Protein AF-A0A4U6RYY6-F1 (afdb_monomer_lite)

pLDDT: mean 81.92, std 6.05, range [61.0, 91.31]

Secondary structure (DSSP, 8-state):
--BTTTTHHHHHHHHHHHHHHHHTHHHHHHHHHHHHHHHHHHHHHHHT--SHHHHHHHHHHHHHHHHHHHHHHHHHHHHHHHHHHHHHHHHHHHHHHHHHHH-TTPBPPHHHHHHHHHHTTHHHHHHHHHHHHHHHHHHHHHHHHHHHHHH-

Structure (mmCIF, N/CA/C/O backbone):
data_AF-A0A4U6RYY6-F1
#
_entry.id   AF-A0A4U6RYY6-F1
#
loop_
_atom_site.group_PDB
_atom_site.id
_atom_site.type_symbol
_atom_site.label_atom_id
_atom_site.label_alt_id
_atom_site.label_comp_id
_atom_site.label_asym_id
_atom_site.label_entity_id
_atom_site.label_seq_id
_atom_site.pdbx_PDB_ins_code
_atom_site.Cartn_x
_atom_site.Cartn_y
_atom_site.Cartn_z
_atom_site.occupancy
_atom_site.B_iso_or_equiv
_atom_site.auth_seq_id
_atom_site.auth_comp_id
_atom_site.auth_asym_id
_atom_site.auth_atom_id
_atom_site.pdbx_PDB_model_num
ATOM 1 N N . MET A 1 1 ? 13.732 -10.126 -33.452 1.00 61.00 1 MET A N 1
ATOM 2 C CA . MET A 1 1 ? 14.327 -9.028 -32.670 1.00 61.00 1 MET A CA 1
ATOM 3 C C . MET A 1 1 ? 13.298 -7.937 -32.646 1.00 61.00 1 MET A C 1
ATOM 5 O O . MET A 1 1 ? 12.928 -7.482 -33.724 1.00 61.00 1 MET A O 1
ATOM 9 N N . ALA A 1 2 ? 12.779 -7.625 -31.467 1.00 64.44 2 ALA A N 1
ATOM 10 C CA . ALA A 1 2 ? 11.824 -6.544 -31.336 1.00 64.44 2 ALA A CA 1
ATOM 11 C C . ALA A 1 2 ? 12.567 -5.203 -31.380 1.00 64.44 2 ALA A C 1
ATOM 13 O O . ALA A 1 2 ? 13.746 -5.095 -31.019 1.00 64.44 2 ALA A O 1
ATOM 14 N N . THR A 1 3 ? 11.887 -4.183 -31.884 1.00 78.94 3 THR A N 1
ATOM 15 C CA . THR A 1 3 ? 12.440 -2.828 -31.964 1.00 78.94 3 THR A CA 1
ATOM 16 C C . THR A 1 3 ? 11.989 -1.993 -30.773 1.00 78.94 3 THR A C 1
ATOM 18 O O . THR A 1 3 ? 10.959 -2.258 -30.150 1.00 78.94 3 THR A O 1
ATOM 21 N N . LEU A 1 4 ? 12.747 -0.945 -30.451 1.00 73.88 4 LEU A N 1
ATOM 22 C CA . LEU A 1 4 ? 12.392 -0.009 -29.377 1.00 73.88 4 LEU A CA 1
ATOM 23 C C . LEU A 1 4 ? 10.998 0.619 -29.572 1.00 73.88 4 LEU A C 1
ATOM 25 O O . LEU A 1 4 ? 10.305 0.873 -28.590 1.00 73.88 4 LEU A O 1
ATOM 29 N N . GLY A 1 5 ? 10.561 0.807 -30.824 1.00 70.44 5 GLY A N 1
ATOM 30 C CA . GLY A 1 5 ? 9.234 1.337 -31.151 1.00 70.44 5 GLY A CA 1
ATOM 31 C C . GLY A 1 5 ? 8.078 0.402 -30.773 1.00 70.44 5 GLY A C 1
ATOM 32 O O . GLY A 1 5 ? 7.060 0.868 -30.264 1.00 70.44 5 GLY A O 1
ATOM 33 N N . GLU A 1 6 ? 8.240 -0.913 -30.943 1.00 78.94 6 GLU A N 1
ATOM 34 C CA . GLU A 1 6 ? 7.216 -1.915 -30.589 1.00 78.94 6 GLU A CA 1
ATOM 35 C C . GLU A 1 6 ? 6.972 -1.971 -29.071 1.00 78.94 6 GLU A C 1
ATOM 37 O O . GLU A 1 6 ? 5.832 -2.114 -28.618 1.00 78.94 6 GLU A O 1
ATOM 42 N N . TYR A 1 7 ? 8.024 -1.747 -28.275 1.00 80.38 7 TYR A N 1
ATOM 43 C CA . TYR A 1 7 ? 7.937 -1.650 -26.815 1.00 80.38 7 TYR A CA 1
ATOM 44 C C . TYR A 1 7 ? 7.303 -0.349 -26.309 1.00 80.38 7 TYR A C 1
ATOM 46 O O . TYR A 1 7 ? 6.919 -0.282 -25.141 1.00 80.38 7 TYR A O 1
ATOM 54 N N . GLY A 1 8 ? 7.130 0.668 -27.159 1.00 77.94 8 GLY A N 1
ATOM 55 C CA . GLY A 1 8 ? 6.533 1.947 -26.766 1.00 77.94 8 GLY A CA 1
ATOM 56 C C . GLY A 1 8 ? 5.133 1.800 -26.156 1.00 77.94 8 GLY A C 1
ATOM 57 O O . GLY A 1 8 ? 4.821 2.441 -25.158 1.00 77.94 8 GLY A O 1
ATOM 58 N N . SER A 1 9 ? 4.305 0.899 -26.688 1.00 79.44 9 SER A N 1
ATOM 59 C CA . SER A 1 9 ? 2.966 0.624 -26.138 1.00 79.44 9 SER A CA 1
ATOM 60 C C . SER A 1 9 ? 3.012 -0.002 -24.734 1.00 79.44 9 SER A C 1
ATOM 62 O O . SER A 1 9 ? 2.256 0.386 -23.842 1.00 79.44 9 SER A O 1
ATOM 64 N N . LEU A 1 10 ? 3.947 -0.929 -24.511 1.00 80.25 10 LEU A N 1
ATOM 65 C CA . LEU A 1 10 ? 4.156 -1.603 -23.230 1.00 80.25 10 LEU A CA 1
ATOM 66 C C . LEU A 1 10 ? 4.652 -0.613 -22.168 1.00 80.25 10 LEU A C 1
ATOM 68 O O . LEU A 1 10 ? 4.163 -0.594 -21.040 1.00 80.25 10 LEU A O 1
ATOM 72 N N . LEU A 1 11 ? 5.588 0.253 -22.551 1.00 80.62 11 LEU A N 1
ATOM 73 C CA . LEU A 1 11 ? 6.119 1.289 -21.678 1.00 80.62 11 LEU A CA 1
ATOM 74 C C . LEU A 1 11 ? 5.043 2.333 -21.310 1.00 80.62 11 LEU A C 1
ATOM 76 O O . LEU A 1 11 ? 4.983 2.759 -20.158 1.00 80.62 11 LEU A O 1
ATOM 80 N N . GLN A 1 12 ? 4.135 2.691 -22.232 1.00 81.69 12 GLN A N 1
ATOM 81 C CA . GLN A 1 12 ? 2.993 3.581 -21.948 1.00 81.69 12 GLN A CA 1
ATOM 82 C C . GLN A 1 12 ? 2.057 2.979 -20.900 1.00 81.69 12 GLN A C 1
ATOM 84 O O . GLN A 1 12 ? 1.645 3.669 -19.965 1.00 81.69 12 GLN A O 1
ATOM 89 N N . LEU A 1 13 ? 1.757 1.685 -21.029 1.00 80.19 13 LEU A N 1
ATOM 90 C CA . LEU A 1 13 ? 0.963 0.950 -20.051 1.00 80.19 13 LEU A CA 1
ATOM 91 C C . LEU A 1 13 ? 1.655 0.940 -18.683 1.00 80.19 13 LEU A C 1
ATOM 93 O O . LEU A 1 13 ? 1.026 1.267 -17.678 1.00 80.19 13 LEU A O 1
ATOM 97 N N . GLY A 1 14 ? 2.957 0.661 -18.639 1.00 77.56 14 GLY A N 1
ATOM 98 C CA . GLY A 1 14 ? 3.721 0.701 -17.395 1.00 77.56 14 GLY A CA 1
ATOM 99 C C . GLY A 1 14 ? 3.779 2.077 -16.750 1.00 77.56 14 GLY A C 1
ATOM 100 O O . GLY A 1 14 ? 3.629 2.191 -15.537 1.00 77.56 14 GLY A O 1
ATOM 101 N N . PHE A 1 15 ? 3.940 3.133 -17.546 1.00 78.25 15 PHE A N 1
ATOM 102 C CA . PHE A 1 15 ? 3.897 4.501 -17.047 1.00 78.25 15 PHE A CA 1
ATOM 103 C C . PHE A 1 15 ? 2.529 4.807 -16.419 1.00 78.25 15 PHE A C 1
ATOM 105 O O . PHE A 1 15 ? 2.464 5.301 -15.292 1.00 78.25 15 PHE A O 1
ATOM 112 N N . GLY A 1 16 ? 1.439 4.428 -17.096 1.00 75.69 16 GLY A N 1
ATOM 113 C CA . GLY A 1 16 ? 0.076 4.555 -16.579 1.00 75.69 16 GLY A CA 1
ATOM 114 C C . GLY A 1 16 ? -0.146 3.797 -15.266 1.00 75.69 16 GLY A C 1
ATOM 115 O O . GLY A 1 16 ? -0.732 4.349 -14.336 1.00 75.69 16 GLY A O 1
ATOM 116 N N . ILE A 1 17 ? 0.375 2.570 -15.143 1.00 76.38 17 ILE A N 1
ATOM 117 C CA . ILE A 1 17 ? 0.317 1.795 -13.892 1.00 76.38 17 ILE A CA 1
ATOM 118 C C . ILE A 1 17 ? 1.152 2.465 -12.794 1.00 76.38 17 ILE A C 1
ATOM 120 O O . ILE A 1 17 ? 0.693 2.552 -11.658 1.00 76.38 17 ILE A O 1
ATOM 124 N N . GLY A 1 18 ? 2.349 2.967 -13.106 1.00 73.31 18 GLY A N 1
ATOM 125 C CA . GLY A 1 18 ? 3.212 3.654 -12.144 1.00 73.31 18 GLY A CA 1
ATOM 126 C C . GLY A 1 18 ? 2.570 4.9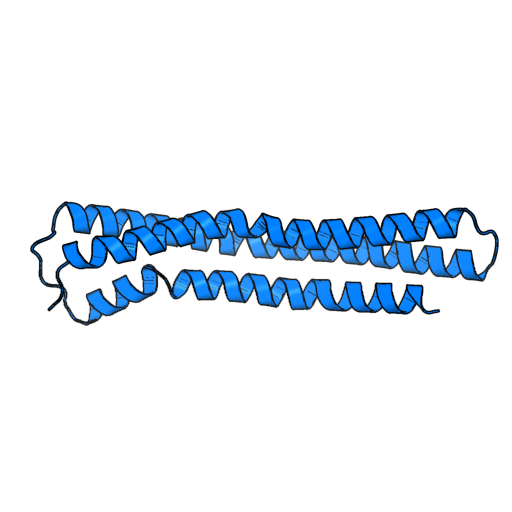07 -11.556 1.00 73.31 18 GLY A C 1
ATOM 127 O O . GLY A 1 18 ? 2.591 5.102 -10.340 1.00 73.31 18 GLY A O 1
ATOM 128 N N . VAL A 1 19 ? 1.917 5.711 -12.398 1.00 71.12 19 VAL A N 1
ATOM 129 C CA . VAL A 1 19 ? 1.096 6.841 -11.941 1.00 71.12 19 VAL A CA 1
ATOM 130 C C . VAL A 1 19 ? -0.124 6.336 -11.165 1.00 71.12 19 VAL A C 1
ATOM 132 O O . VAL A 1 19 ? -0.408 6.841 -10.084 1.00 71.12 19 VAL A O 1
ATOM 135 N N . GLY A 1 20 ? -0.811 5.294 -11.634 1.00 70.00 20 GLY A N 1
ATOM 136 C CA . GLY A 1 20 ? -1.955 4.695 -10.938 1.00 70.00 20 GLY A CA 1
ATOM 137 C C . GLY A 1 20 ? -1.623 4.157 -9.539 1.00 70.00 20 GLY A C 1
ATOM 138 O O . GLY A 1 20 ? -2.422 4.299 -8.618 1.00 70.00 20 GLY A O 1
ATOM 139 N N . LEU A 1 21 ? -0.419 3.619 -9.332 1.00 70.62 21 LEU A N 1
ATOM 140 C CA . LEU A 1 21 ? 0.080 3.175 -8.026 1.00 70.62 21 LEU A CA 1
ATOM 141 C C . LEU A 1 21 ? 0.241 4.309 -7.022 1.00 70.62 21 LEU A C 1
ATOM 143 O O . LEU A 1 21 ? 0.081 4.080 -5.826 1.00 70.62 21 LEU A O 1
ATOM 147 N N . SER A 1 22 ? 0.458 5.541 -7.482 1.00 64.00 22 SER A N 1
ATOM 148 C CA . SER A 1 22 ? 0.408 6.692 -6.579 1.00 64.00 22 SER A CA 1
ATOM 149 C C . SER A 1 22 ? -0.997 6.940 -6.003 1.00 64.00 22 SER A C 1
ATOM 151 O O . SER A 1 22 ? -1.138 7.479 -4.907 1.00 64.00 22 SER A O 1
ATOM 153 N N . VAL A 1 23 ? -2.038 6.435 -6.678 1.00 62.84 23 VAL A N 1
ATOM 154 C CA . VAL A 1 23 ? -3.448 6.501 -6.260 1.00 62.84 23 VAL A CA 1
ATOM 155 C C . VAL A 1 23 ? -3.855 5.305 -5.379 1.00 62.84 23 VAL A C 1
ATOM 157 O O . VAL A 1 23 ? -4.889 5.357 -4.712 1.00 62.84 23 VAL A O 1
ATOM 160 N N . PHE A 1 24 ? -3.030 4.252 -5.265 1.00 65.69 24 PHE A N 1
ATOM 161 C CA . PHE A 1 24 ? -3.309 3.078 -4.411 1.00 65.69 24 PHE A CA 1
ATOM 162 C C . PHE A 1 24 ? -3.351 3.385 -2.902 1.00 65.69 24 PHE A C 1
ATOM 164 O O . PHE A 1 24 ? -3.762 2.533 -2.114 1.00 65.69 24 PHE A O 1
ATOM 171 N N . ARG A 1 25 ? -3.020 4.614 -2.491 1.00 68.75 25 ARG A N 1
ATOM 172 C CA . ARG A 1 25 ? -3.319 5.143 -1.152 1.00 68.75 25 ARG A CA 1
ATOM 173 C C . ARG A 1 25 ? -4.827 5.135 -0.854 1.00 68.75 25 ARG A C 1
ATOM 175 O O . ARG A 1 25 ? -5.227 4.833 0.267 1.00 68.75 25 ARG A O 1
ATOM 182 N N . ALA A 1 26 ? -5.671 5.410 -1.851 1.00 69.06 26 ALA A N 1
ATOM 183 C CA . ALA A 1 26 ? -7.102 5.630 -1.640 1.00 69.06 26 ALA A CA 1
ATOM 184 C C . ALA A 1 26 ? -7.870 4.387 -1.135 1.00 69.06 26 ALA A C 1
ATOM 186 O O . ALA A 1 26 ? -8.590 4.516 -0.144 1.00 69.06 26 ALA A O 1
ATOM 187 N N . PRO A 1 27 ? -7.717 3.174 -1.710 1.00 70.25 27 PRO A N 1
ATOM 188 C CA . PRO A 1 27 ? -8.366 1.970 -1.177 1.00 70.25 27 PRO A CA 1
ATOM 189 C C . PRO A 1 27 ? -7.995 1.659 0.278 1.00 70.25 27 PRO A C 1
ATOM 191 O O . PRO A 1 27 ? -8.808 1.146 1.041 1.00 70.25 27 PRO A O 1
ATOM 194 N N . LEU A 1 28 ? -6.765 1.977 0.671 1.00 74.62 28 LEU A N 1
ATOM 195 C CA . LEU A 1 28 ? -6.211 1.644 1.979 1.00 74.62 28 LEU A CA 1
ATOM 196 C C . LEU A 1 28 ? -6.688 2.623 3.047 1.00 74.62 28 LEU A C 1
ATOM 198 O O . LEU A 1 28 ? -7.118 2.206 4.123 1.00 74.62 28 LEU A O 1
ATOM 202 N N . GLU A 1 29 ? -6.730 3.908 2.703 1.00 76.19 29 GLU A N 1
ATOM 203 C CA . GLU A 1 29 ? -7.413 4.914 3.511 1.00 76.19 29 GLU A CA 1
ATOM 204 C C . GLU A 1 29 ? -8.907 4.629 3.651 1.00 76.19 29 GLU A C 1
ATOM 206 O O . GLU A 1 29 ? -9.455 4.833 4.729 1.00 76.19 29 GLU A O 1
ATOM 211 N N . LEU A 1 30 ? -9.573 4.140 2.600 1.00 80.88 30 LEU A N 1
ATOM 212 C CA . LEU A 1 30 ? -10.986 3.763 2.674 1.00 80.88 30 LEU A CA 1
ATOM 213 C C . LEU A 1 30 ? -11.218 2.637 3.689 1.00 80.88 30 LEU A C 1
ATOM 215 O O . LEU A 1 30 ? -12.151 2.723 4.484 1.00 80.88 30 LEU A O 1
ATOM 219 N N . ILE A 1 31 ? -10.357 1.613 3.710 1.00 81.00 31 ILE A N 1
ATOM 220 C CA . ILE A 1 31 ? -10.447 0.523 4.696 1.00 81.00 31 ILE A CA 1
ATOM 221 C C . ILE A 1 31 ? -10.193 1.055 6.113 1.00 81.00 31 ILE A C 1
ATOM 223 O O . ILE A 1 31 ? -10.951 0.735 7.028 1.00 81.00 31 ILE A O 1
ATOM 227 N N . ALA A 1 32 ? -9.158 1.879 6.298 1.00 84.00 32 ALA A N 1
ATOM 228 C CA . ALA A 1 32 ? -8.826 2.469 7.593 1.00 84.00 32 ALA A CA 1
ATOM 229 C C . ALA A 1 32 ? -9.955 3.368 8.129 1.00 84.00 32 ALA A C 1
ATOM 231 O O . ALA A 1 32 ? -10.371 3.206 9.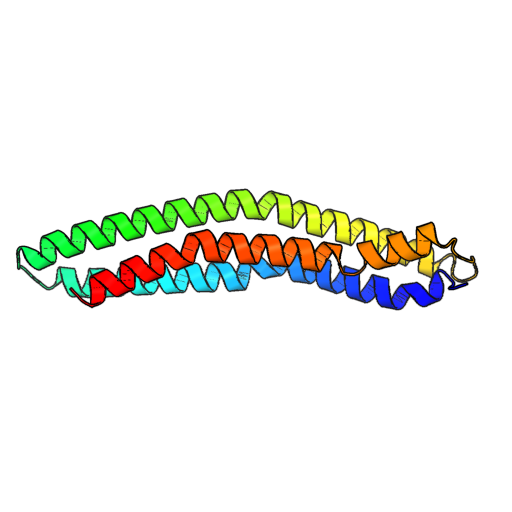274 1.00 84.00 32 ALA A O 1
ATOM 232 N N . LYS A 1 33 ? -10.511 4.245 7.282 1.00 85.31 33 LYS A N 1
ATOM 233 C CA . LYS A 1 33 ? -11.660 5.104 7.612 1.00 85.31 33 LYS A CA 1
ATOM 234 C C . LYS A 1 33 ? -12.918 4.299 7.918 1.00 85.31 33 LYS A C 1
ATOM 236 O O . LYS A 1 33 ? -13.669 4.674 8.811 1.00 85.31 33 LYS A O 1
ATOM 241 N N . GLY A 1 34 ? -13.146 3.192 7.208 1.00 86.06 34 GLY A N 1
ATOM 242 C CA . GLY A 1 34 ? -14.247 2.273 7.502 1.00 86.06 34 GLY A CA 1
ATOM 243 C C . GLY A 1 34 ? -14.135 1.684 8.910 1.00 86.06 34 GLY A C 1
ATOM 244 O O . GLY A 1 34 ? -15.075 1.778 9.693 1.00 86.06 34 GLY A O 1
ATOM 245 N N . LEU A 1 35 ? -12.953 1.167 9.261 1.00 85.50 35 LEU A N 1
ATOM 246 C CA . LEU A 1 35 ? -12.649 0.656 10.603 1.00 85.50 35 LEU A CA 1
ATOM 247 C C . LEU A 1 35 ? -12.786 1.732 11.686 1.00 85.50 35 LEU A C 1
ATOM 249 O O . LEU A 1 35 ? -13.347 1.472 12.746 1.00 85.50 35 LEU A O 1
ATOM 253 N N . GLU A 1 36 ? -12.296 2.942 11.427 1.00 89.00 36 GLU A N 1
ATOM 254 C CA . GLU A 1 36 ? -12.416 4.059 12.363 1.00 89.00 36 GLU A CA 1
ATOM 255 C C . GLU A 1 36 ? -13.883 4.454 12.589 1.00 89.00 36 GLU A C 1
ATOM 257 O O . GLU A 1 36 ? -14.311 4.642 13.730 1.00 89.00 36 GLU A O 1
ATOM 262 N N . SER A 1 37 ? -14.66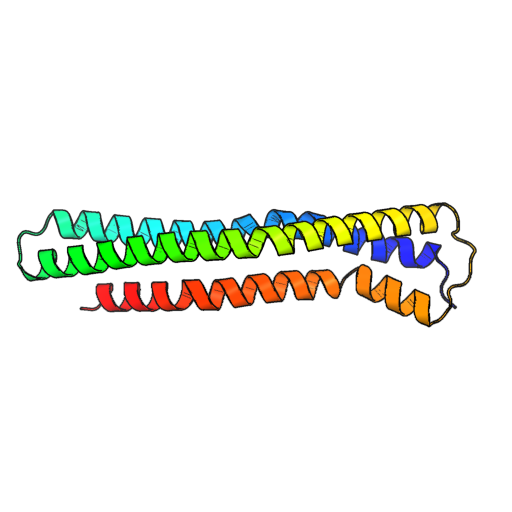4 4.543 11.510 1.00 88.94 37 SER A N 1
ATOM 263 C CA . SER A 1 37 ? -16.099 4.826 11.567 1.00 88.94 37 SER A CA 1
ATOM 264 C C . SER A 1 37 ? -16.842 3.767 12.376 1.00 88.94 37 SER A C 1
ATOM 266 O O . SER A 1 37 ? -17.675 4.117 13.211 1.00 88.94 37 SER A O 1
ATOM 268 N N . ASP A 1 38 ? -16.522 2.488 12.169 1.00 88.00 38 ASP A N 1
ATOM 269 C CA . ASP A 1 38 ? -17.122 1.389 12.920 1.00 88.00 38 ASP A CA 1
ATOM 270 C C . ASP A 1 38 ? -16.799 1.482 14.420 1.00 88.00 38 ASP A C 1
ATOM 272 O O . ASP A 1 38 ? -17.697 1.367 15.251 1.00 88.00 38 ASP A O 1
ATOM 276 N N . ILE A 1 39 ? -15.539 1.746 14.785 1.00 88.44 39 ILE A N 1
ATOM 277 C CA . ILE A 1 39 ? -15.129 1.902 16.192 1.00 88.44 39 ILE A CA 1
ATOM 278 C C . ILE A 1 39 ? -15.838 3.096 16.843 1.00 88.44 39 ILE A C 1
ATOM 280 O O . ILE A 1 39 ? -16.306 2.996 17.977 1.00 88.44 39 ILE A O 1
ATOM 284 N N . ASN A 1 40 ? -15.933 4.228 16.140 1.00 88.38 40 ASN A N 1
ATOM 285 C CA . ASN A 1 40 ? -16.610 5.417 16.656 1.00 88.38 40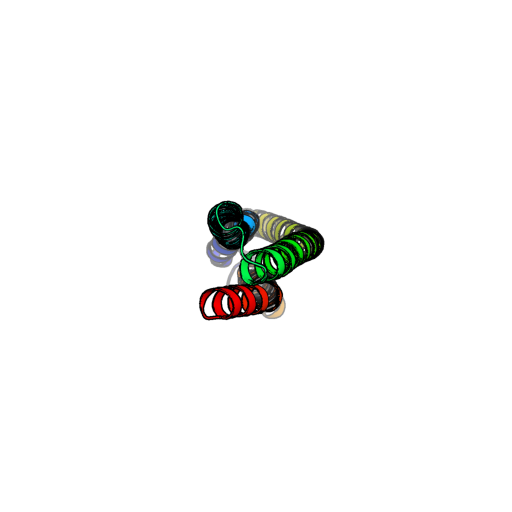 ASN A CA 1
ATOM 286 C C . ASN A 1 40 ? -18.119 5.184 16.842 1.00 88.38 40 ASN A C 1
ATOM 288 O O . ASN A 1 40 ? -18.687 5.670 17.820 1.00 88.38 40 ASN A O 1
ATOM 292 N N . ALA A 1 41 ? -18.759 4.427 15.946 1.00 88.06 41 ALA A N 1
ATOM 293 C CA . ALA A 1 41 ? -20.163 4.051 16.090 1.00 88.06 41 ALA A CA 1
ATOM 294 C C . ALA A 1 41 ? -20.388 3.193 17.346 1.00 88.06 41 ALA A C 1
ATOM 296 O O . ALA A 1 41 ? -21.278 3.495 18.140 1.00 88.06 41 ALA A O 1
ATOM 297 N N . GLU A 1 42 ? -19.541 2.184 17.573 1.00 85.00 42 GLU A N 1
ATOM 298 C CA . GLU A 1 42 ? -19.611 1.342 18.775 1.00 85.00 42 GLU A CA 1
ATOM 299 C C . GLU A 1 42 ? -19.358 2.148 20.056 1.00 85.00 42 GLU A C 1
ATOM 301 O O . GLU A 1 42 ? -20.091 2.014 21.035 1.00 85.00 42 GLU A O 1
ATOM 306 N N . LEU A 1 43 ? -18.369 3.050 20.052 1.00 86.12 43 LEU A N 1
ATOM 307 C CA . LEU A 1 43 ? -18.114 3.944 21.186 1.00 86.12 43 LEU A CA 1
ATOM 308 C C . LEU A 1 43 ? -19.340 4.804 21.518 1.00 86.12 43 LEU A C 1
ATOM 310 O O . LEU A 1 43 ? -19.687 4.926 22.692 1.00 86.12 43 LEU A O 1
ATOM 314 N N . GLY A 1 44 ? -20.019 5.347 20.504 1.00 84.00 44 GLY A N 1
ATOM 315 C CA . GLY A 1 44 ? -21.235 6.140 20.691 1.00 84.00 44 GLY A CA 1
ATOM 316 C C . GLY A 1 44 ? -22.388 5.343 21.309 1.00 84.00 44 GLY A C 1
ATOM 317 O O . GLY A 1 44 ? -23.092 5.857 22.176 1.00 84.00 44 GLY A O 1
ATOM 318 N N . VAL A 1 45 ? -22.555 4.073 20.923 1.00 84.75 45 VAL A N 1
ATOM 319 C CA . VAL A 1 45 ? -23.564 3.177 21.522 1.00 84.75 45 VAL A CA 1
ATOM 320 C C . VAL A 1 45 ? -23.226 2.875 22.983 1.00 84.75 45 VAL A C 1
ATOM 322 O O . VAL A 1 45 ? -24.093 2.936 23.855 1.00 84.75 45 VAL A O 1
ATOM 325 N N . VAL A 1 46 ? -21.959 2.579 23.269 1.00 84.00 46 VAL A N 1
ATOM 326 C CA . VAL A 1 46 ? -21.494 2.210 24.612 1.00 84.00 46 VAL A CA 1
ATOM 327 C C . VAL A 1 46 ? -21.554 3.389 25.586 1.00 84.00 46 VAL A C 1
ATOM 329 O O . VAL A 1 46 ? -21.820 3.184 26.769 1.00 84.00 46 VAL A O 1
ATOM 332 N N . GLU A 1 47 ? -21.362 4.626 25.120 1.00 82.12 47 GLU A N 1
ATOM 333 C CA . GLU A 1 47 ? -21.472 5.827 25.960 1.00 82.12 47 GLU A CA 1
ATOM 334 C C . GLU A 1 47 ? -22.868 6.053 26.544 1.00 82.12 47 GLU A C 1
ATOM 336 O O . GLU A 1 47 ? -22.987 6.642 27.618 1.00 82.12 47 GLU A O 1
ATOM 341 N N . MET A 1 48 ? -23.913 5.539 25.893 1.00 79.81 48 MET A N 1
ATOM 342 C CA . MET A 1 48 ? -25.288 5.626 26.390 1.00 79.81 48 MET A CA 1
ATOM 343 C C . MET A 1 48 ? -25.601 4.590 27.485 1.00 79.81 48 MET A C 1
ATOM 345 O O . MET A 1 48 ? -26.682 4.621 28.072 1.00 79.81 48 MET A O 1
ATOM 349 N N . LEU A 1 49 ? -24.678 3.664 27.778 1.00 79.75 49 LEU A N 1
ATOM 350 C CA . LEU A 1 49 ? -24.877 2.560 28.717 1.00 79.75 49 LEU A CA 1
ATOM 351 C C . LEU A 1 49 ? -24.066 2.764 30.009 1.00 79.75 49 LEU A C 1
ATOM 353 O O . LEU A 1 49 ? -22.851 2.930 29.988 1.00 79.75 49 LEU A O 1
ATOM 357 N N . HIS A 1 50 ? -24.725 2.660 31.168 1.00 76.19 50 HIS A N 1
ATOM 358 C CA . HIS A 1 50 ? -24.104 2.871 32.490 1.00 76.19 50 HIS A CA 1
ATOM 359 C C . HIS A 1 50 ? -23.650 1.583 33.210 1.00 76.19 50 HIS A C 1
ATOM 361 O O . HIS A 1 50 ? -23.403 1.600 34.414 1.00 76.19 50 HIS A O 1
ATOM 367 N N . SER A 1 51 ? -23.548 0.450 32.510 1.00 83.94 51 SER A N 1
ATOM 368 C CA . SER A 1 51 ? -23.135 -0.820 33.131 1.00 83.94 51 SER A CA 1
ATOM 369 C C . SER A 1 51 ? -21.609 -0.943 33.273 1.00 83.94 51 SER A C 1
ATOM 371 O O . SER A 1 51 ? -20.853 -0.390 32.474 1.00 83.94 51 SER A O 1
ATOM 373 N N . GLU A 1 52 ? -21.128 -1.734 34.241 1.00 79.94 52 GLU A N 1
ATOM 374 C CA . GLU A 1 52 ? -19.693 -2.069 34.342 1.00 79.94 52 GLU A CA 1
ATOM 375 C C . GLU A 1 52 ? -19.159 -2.742 33.069 1.00 79.94 52 GLU A C 1
ATOM 377 O O . GLU A 1 52 ? -18.035 -2.469 32.645 1.00 79.94 52 GLU A O 1
ATOM 382 N N . LYS A 1 53 ? -19.982 -3.570 32.411 1.00 80.88 53 LYS A N 1
ATOM 383 C CA . LYS A 1 53 ? -19.638 -4.171 31.116 1.00 80.88 53 LYS A CA 1
ATOM 384 C C . LYS A 1 53 ? -19.410 -3.109 30.040 1.00 80.88 53 LYS A C 1
ATOM 386 O O . LYS A 1 53 ? -18.414 -3.189 29.331 1.00 80.88 53 LYS A O 1
ATOM 391 N N . ALA A 1 54 ? -20.274 -2.095 29.960 1.00 80.62 54 ALA A N 1
ATOM 392 C CA . ALA A 1 54 ? -20.121 -0.989 29.014 1.00 80.62 54 ALA A CA 1
ATOM 393 C C . ALA A 1 54 ? -18.836 -0.190 29.276 1.00 80.62 54 ALA A C 1
ATOM 395 O O . ALA A 1 54 ? -18.109 0.147 28.345 1.00 80.62 54 ALA A O 1
ATOM 396 N N . ARG A 1 55 ? -18.482 0.037 30.547 1.00 82.88 55 ARG A N 1
ATOM 397 C CA . ARG A 1 55 ? -17.221 0.703 30.904 1.00 82.88 55 ARG A CA 1
ATOM 398 C C . ARG A 1 55 ? -15.993 -0.085 30.433 1.00 82.88 55 ARG A C 1
ATOM 400 O O . ARG A 1 55 ? -15.080 0.514 29.869 1.00 82.88 55 ARG A O 1
ATOM 407 N N . ASN A 1 56 ? -15.980 -1.405 30.619 1.00 85.69 56 ASN A N 1
ATOM 408 C CA . ASN A 1 56 ? -14.888 -2.260 30.139 1.00 85.69 56 ASN A CA 1
ATOM 409 C C . ASN A 1 56 ? -14.809 -2.290 28.606 1.00 85.69 56 ASN A C 1
ATOM 411 O O . ASN A 1 56 ? -13.718 -2.199 28.045 1.00 85.69 56 ASN A O 1
ATOM 415 N N . LEU A 1 57 ? -15.956 -2.353 27.928 1.00 85.19 57 LEU A N 1
ATOM 416 C CA . LEU A 1 57 ? -16.026 -2.365 26.467 1.00 85.19 57 LEU A CA 1
ATOM 417 C C . LEU A 1 57 ? -15.568 -1.022 25.871 1.00 85.19 57 LEU A C 1
ATOM 419 O O . LEU A 1 57 ? -14.841 -0.999 24.881 1.00 85.19 57 LEU A O 1
ATOM 423 N N . LYS A 1 58 ? -15.872 0.099 26.540 1.00 86.12 58 LYS A N 1
ATOM 424 C CA . LYS A 1 58 ? -15.355 1.431 26.185 1.00 86.12 58 LYS A CA 1
ATOM 425 C C . LYS A 1 58 ? -13.829 1.495 26.239 1.00 86.12 58 LYS A C 1
ATOM 427 O O . LYS A 1 58 ? -13.218 2.043 25.326 1.00 86.12 58 LYS A O 1
ATOM 432 N N . ILE A 1 59 ? -13.217 0.940 27.288 1.00 87.50 59 ILE A N 1
ATOM 433 C CA . ILE A 1 59 ? -11.751 0.889 27.416 1.00 87.50 59 ILE A CA 1
ATOM 434 C C . ILE A 1 59 ? -11.162 0.088 26.248 1.00 87.50 59 ILE A C 1
ATOM 436 O O . ILE A 1 59 ? -10.288 0.588 25.548 1.00 87.50 59 ILE A O 1
ATOM 440 N N . GLN A 1 60 ? -11.715 -1.094 25.960 1.00 88.00 60 GLN A N 1
ATOM 441 C CA . GLN A 1 60 ? -11.236 -1.958 24.875 1.00 88.00 60 GLN A CA 1
ATOM 442 C C . GLN A 1 60 ? -11.385 -1.320 23.484 1.00 88.00 60 GLN A C 1
ATOM 444 O O . GLN A 1 60 ? -10.479 -1.428 22.659 1.00 88.00 60 GLN A O 1
ATOM 449 N N . LEU A 1 61 ? -12.493 -0.620 23.219 1.00 87.50 61 LEU A N 1
ATOM 450 C CA . LEU A 1 61 ? -12.691 0.123 21.969 1.00 87.50 61 LEU A CA 1
ATOM 451 C C . LEU A 1 61 ? -11.746 1.326 21.853 1.00 87.50 61 LEU A C 1
ATOM 453 O O . LEU A 1 61 ? -11.239 1.606 20.767 1.00 87.50 61 LEU A O 1
ATOM 457 N N . SER A 1 62 ? -11.479 2.024 22.960 1.00 87.56 62 SER A N 1
ATOM 458 C CA . SER A 1 62 ? -10.512 3.125 22.993 1.00 87.56 62 SER A CA 1
ATOM 459 C C . SER A 1 62 ? -9.090 2.629 22.716 1.00 87.56 62 SER A C 1
ATOM 461 O O . SER A 1 62 ? -8.379 3.231 21.913 1.00 87.56 62 SER A O 1
ATOM 463 N N . ASP A 1 63 ? -8.693 1.503 23.311 1.00 90.62 63 ASP A N 1
ATOM 464 C CA . ASP A 1 63 ? -7.402 0.865 23.042 1.00 90.62 63 ASP A CA 1
ATOM 465 C C . ASP A 1 63 ? -7.296 0.425 21.576 1.00 90.62 63 ASP A C 1
ATOM 467 O O . ASP A 1 63 ? -6.268 0.634 20.930 1.00 90.62 63 ASP A O 1
ATOM 471 N N . LEU A 1 64 ? -8.379 -0.121 21.012 1.00 88.25 64 LEU A N 1
ATOM 472 C CA . LEU A 1 64 ? -8.434 -0.509 19.603 1.00 88.25 64 LEU A CA 1
ATOM 473 C C . LEU A 1 64 ? -8.309 0.699 18.665 1.00 88.25 64 LEU A C 1
ATOM 475 O O . LEU A 1 64 ? -7.652 0.597 17.629 1.00 88.25 64 LEU A O 1
ATOM 479 N N . LYS A 1 65 ? -8.892 1.847 19.030 1.00 88.12 65 LYS A N 1
ATOM 480 C CA . LYS A 1 65 ? -8.750 3.106 18.285 1.00 88.12 65 LYS A CA 1
ATOM 481 C C . LYS A 1 65 ? -7.304 3.605 18.287 1.00 88.12 65 LYS A C 1
ATOM 483 O O . LYS A 1 65 ? -6.796 4.014 17.245 1.00 88.12 65 LYS A O 1
ATOM 488 N N . ILE A 1 66 ? -6.633 3.538 19.436 1.00 91.31 66 ILE A N 1
ATOM 489 C CA . ILE A 1 66 ? -5.213 3.896 19.557 1.00 91.31 66 ILE A CA 1
ATOM 490 C C . ILE A 1 66 ? -4.351 2.938 18.720 1.00 91.31 66 ILE A C 1
ATOM 492 O O . ILE A 1 66 ? -3.477 3.387 17.979 1.00 91.31 66 ILE A O 1
ATOM 496 N N . ASP A 1 67 ? -4.614 1.627 18.778 1.00 89.75 67 ASP A N 1
ATOM 497 C CA . ASP A 1 67 ? -3.904 0.627 17.966 1.00 89.75 67 ASP A CA 1
ATOM 498 C C . ASP A 1 67 ? -4.134 0.863 16.460 1.00 89.75 67 ASP A C 1
ATOM 500 O O . ASP A 1 67 ? -3.189 0.806 15.677 1.00 89.75 67 ASP A O 1
ATOM 504 N N . LEU A 1 68 ? -5.357 1.220 16.043 1.00 88.56 68 LEU A N 1
ATOM 505 C CA . LEU A 1 68 ? -5.655 1.603 14.659 1.00 88.56 68 LEU A CA 1
ATOM 506 C C . LEU A 1 68 ? -4.822 2.809 14.212 1.00 88.56 68 LEU A C 1
ATOM 508 O O . LEU A 1 68 ? -4.169 2.719 13.173 1.00 88.56 68 LEU A O 1
ATOM 512 N N . SER A 1 69 ? -4.788 3.889 14.998 1.00 88.75 69 SER A N 1
ATOM 513 C CA . SER A 1 69 ? -3.982 5.080 14.685 1.00 88.75 69 SER A CA 1
ATOM 514 C C . SER A 1 69 ? -2.501 4.727 14.534 1.00 88.75 69 SER A C 1
ATOM 516 O O . SER A 1 69 ? -1.892 5.026 13.511 1.00 88.75 69 SER A O 1
ATOM 518 N N . ASN A 1 70 ? -1.944 3.976 15.490 1.00 89.88 70 ASN A N 1
ATOM 519 C CA . ASN A 1 70 ? -0.547 3.542 15.444 1.00 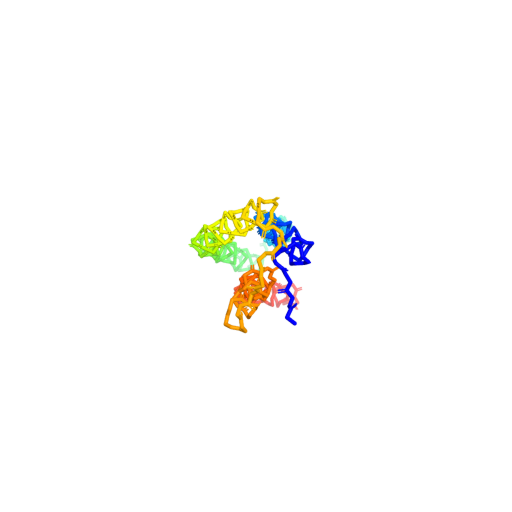89.88 70 ASN A CA 1
ATOM 520 C C . ASN A 1 70 ? -0.237 2.690 14.204 1.00 89.88 70 ASN A C 1
ATOM 522 O O . ASN A 1 70 ? 0.857 2.767 13.638 1.00 89.88 70 ASN A O 1
ATOM 526 N N . LYS A 1 71 ? -1.173 1.832 13.781 1.00 87.44 71 LYS A N 1
ATOM 527 C CA . LYS A 1 71 ? -0.994 1.019 12.574 1.00 87.44 71 LYS A CA 1
ATOM 528 C C . LYS A 1 71 ? -1.123 1.835 11.296 1.00 87.44 71 LYS A C 1
ATOM 530 O O . LYS A 1 71 ? -0.374 1.543 10.367 1.00 87.44 71 LYS A O 1
ATOM 535 N N . ILE A 1 72 ? -2.006 2.834 11.250 1.00 85.44 72 ILE A N 1
ATOM 536 C CA . ILE A 1 72 ? -2.108 3.784 10.132 1.00 85.44 72 ILE A CA 1
ATOM 537 C C . ILE A 1 72 ? -0.791 4.550 9.978 1.00 85.44 72 ILE A C 1
ATOM 539 O O . ILE A 1 72 ? -0.242 4.565 8.880 1.00 85.44 72 ILE A O 1
ATOM 543 N N . ASP A 1 73 ? -0.218 5.062 11.068 1.00 86.06 73 ASP A N 1
ATOM 544 C CA . ASP A 1 73 ? 1.059 5.787 11.025 1.00 86.06 73 ASP A CA 1
ATOM 545 C C . ASP A 1 73 ? 2.210 4.892 10.535 1.00 86.06 73 ASP A C 1
ATOM 547 O O . ASP A 1 73 ? 3.058 5.300 9.738 1.00 86.06 73 ASP A O 1
ATOM 551 N N . ARG A 1 74 ? 2.251 3.625 10.972 1.00 85.00 74 ARG A N 1
ATOM 552 C CA . ARG A 1 74 ? 3.227 2.641 10.463 1.00 85.00 74 ARG A CA 1
ATOM 553 C C . ARG A 1 74 ? 3.035 2.354 8.977 1.00 85.00 74 ARG A C 1
ATOM 555 O O . ARG A 1 74 ? 4.018 2.215 8.253 1.00 85.00 74 ARG A O 1
ATOM 562 N N . LEU A 1 75 ? 1.784 2.253 8.540 1.00 82.56 75 LEU A N 1
ATOM 563 C CA . LEU A 1 75 ? 1.415 2.085 7.141 1.00 82.56 75 LEU A CA 1
ATOM 564 C C . LEU A 1 75 ? 1.881 3.285 6.314 1.00 82.56 75 LEU A C 1
ATOM 566 O O . LEU A 1 75 ? 2.548 3.082 5.308 1.00 82.56 75 LEU A O 1
ATOM 570 N N . GLU A 1 76 ? 1.624 4.515 6.759 1.00 82.25 76 GLU A N 1
ATOM 571 C CA . GLU A 1 76 ? 2.061 5.742 6.080 1.00 82.25 76 GLU A CA 1
ATOM 572 C C . GLU A 1 76 ? 3.585 5.820 5.941 1.00 82.25 76 GLU A C 1
ATOM 574 O O . GLU A 1 76 ? 4.092 6.029 4.837 1.00 82.25 76 GLU A O 1
ATOM 579 N N . ASN A 1 77 ? 4.323 5.525 7.015 1.00 83.44 77 ASN A N 1
ATOM 580 C CA . ASN A 1 77 ? 5.787 5.469 6.983 1.00 83.44 77 ASN A CA 1
ATOM 581 C C . ASN A 1 77 ? 6.331 4.424 5.995 1.00 83.44 77 ASN A C 1
ATOM 583 O O . ASN A 1 77 ? 7.391 4.627 5.403 1.00 83.44 77 ASN A O 1
ATOM 587 N N . LEU A 1 78 ? 5.613 3.315 5.797 1.00 80.50 78 LEU A N 1
ATOM 588 C CA . LEU A 1 78 ? 5.953 2.315 4.787 1.00 80.50 78 LEU A CA 1
ATOM 589 C C . LEU A 1 78 ? 5.541 2.759 3.380 1.00 80.50 78 LEU A C 1
ATOM 591 O O . LEU A 1 78 ? 6.293 2.524 2.442 1.00 80.50 78 LEU A O 1
ATOM 595 N N . TYR A 1 79 ? 4.395 3.417 3.198 1.00 80.31 79 TYR A N 1
ATOM 596 C CA . TYR A 1 79 ? 3.911 3.834 1.877 1.00 80.31 79 TYR A CA 1
ATOM 597 C C . TYR A 1 79 ? 4.844 4.817 1.183 1.00 80.31 79 TYR A C 1
ATOM 599 O O . TYR A 1 79 ? 5.090 4.670 -0.013 1.00 80.31 79 TYR A O 1
ATOM 607 N N . VAL A 1 80 ? 5.362 5.809 1.910 1.00 81.31 80 VAL A N 1
ATOM 608 C CA . VAL A 1 80 ? 6.195 6.882 1.343 1.00 81.31 80 VAL A CA 1
ATOM 609 C C . VAL A 1 80 ? 7.369 6.347 0.505 1.00 81.31 80 VAL A C 1
ATOM 611 O O . VAL A 1 80 ? 7.463 6.724 -0.665 1.00 81.31 80 VAL A O 1
ATOM 614 N N . PRO A 1 81 ? 8.238 5.444 1.001 1.00 83.56 81 PRO A N 1
ATOM 615 C CA . PRO A 1 81 ? 9.340 4.919 0.195 1.00 83.56 81 PRO A CA 1
ATOM 616 C C . PRO A 1 81 ? 8.876 4.099 -1.019 1.00 83.56 81 PRO A C 1
ATOM 618 O O . PRO A 1 81 ? 9.495 4.198 -2.078 1.00 83.56 81 PRO A O 1
ATOM 621 N N . TYR A 1 82 ? 7.780 3.337 -0.926 1.00 83.12 82 TYR A N 1
ATOM 622 C CA . TYR A 1 82 ? 7.252 2.579 -2.073 1.00 83.12 82 TYR A CA 1
ATOM 623 C C . TYR A 1 82 ? 6.596 3.478 -3.128 1.00 83.12 82 TYR A C 1
ATOM 625 O O . TYR A 1 82 ? 6.716 3.206 -4.322 1.00 83.12 82 TYR A O 1
ATOM 633 N N . LEU A 1 83 ? 5.954 4.572 -2.712 1.00 80.81 83 LEU A N 1
ATOM 634 C CA . LEU A 1 83 ? 5.447 5.606 -3.613 1.00 80.81 83 LEU A CA 1
ATOM 635 C C . LEU A 1 83 ? 6.597 6.295 -4.347 1.00 80.81 83 LEU A C 1
ATOM 637 O O . LEU A 1 83 ? 6.546 6.434 -5.566 1.00 80.81 83 LEU A O 1
ATOM 641 N N . ILE A 1 84 ? 7.666 6.656 -3.630 1.00 84.38 84 ILE A N 1
ATOM 642 C CA . ILE A 1 84 ? 8.884 7.206 -4.238 1.00 84.38 84 ILE A CA 1
ATOM 643 C C . ILE A 1 84 ? 9.474 6.204 -5.240 1.00 84.38 84 ILE A C 1
ATOM 645 O O . ILE A 1 84 ? 9.798 6.589 -6.362 1.00 84.38 84 ILE A O 1
ATOM 649 N N . ALA A 1 85 ? 9.554 4.915 -4.893 1.00 84.75 85 ALA A N 1
ATOM 650 C CA . ALA A 1 85 ? 10.030 3.875 -5.805 1.00 84.75 85 ALA A CA 1
ATOM 651 C C . ALA A 1 85 ? 9.154 3.750 -7.067 1.00 84.75 85 ALA A C 1
ATOM 653 O O . ALA A 1 85 ? 9.686 3.647 -8.175 1.00 84.75 85 ALA A O 1
ATOM 654 N N . ALA A 1 86 ? 7.826 3.813 -6.930 1.00 83.50 86 ALA A N 1
ATOM 655 C CA . ALA A 1 86 ? 6.899 3.801 -8.062 1.00 83.50 86 ALA A CA 1
ATOM 656 C C . ALA A 1 86 ? 7.081 5.032 -8.968 1.00 83.50 86 ALA A C 1
ATOM 658 O O . ALA A 1 86 ? 7.116 4.884 -10.190 1.00 83.50 86 ALA A O 1
ATOM 659 N N . VAL A 1 87 ? 7.277 6.223 -8.384 1.00 84.19 87 VAL A N 1
ATOM 660 C CA . VAL A 1 87 ? 7.558 7.469 -9.119 1.00 84.19 87 VAL A CA 1
ATOM 661 C C . VAL A 1 87 ? 8.886 7.380 -9.866 1.00 84.19 87 VAL A C 1
ATOM 663 O O . VAL A 1 87 ? 8.930 7.672 -11.058 1.00 84.19 87 VAL A O 1
ATOM 666 N N . ILE A 1 88 ? 9.958 6.929 -9.209 1.00 86.81 88 ILE A N 1
ATOM 667 C CA . ILE A 1 88 ? 11.265 6.731 -9.853 1.00 86.81 88 ILE A CA 1
ATOM 668 C C . ILE A 1 88 ? 11.126 5.756 -11.023 1.00 86.81 88 ILE A C 1
ATOM 670 O O . ILE A 1 88 ? 11.598 6.035 -12.122 1.00 86.81 88 ILE A O 1
ATOM 674 N N . THR A 1 89 ? 10.417 4.646 -10.821 1.00 85.06 89 THR A N 1
ATOM 675 C CA . THR A 1 89 ? 10.182 3.657 -11.877 1.00 85.06 89 THR A CA 1
ATOM 676 C C . THR A 1 89 ? 9.383 4.258 -13.036 1.00 85.06 89 THR A C 1
ATOM 678 O O . THR A 1 89 ? 9.723 4.034 -14.192 1.00 85.06 89 THR A O 1
ATOM 681 N N . ALA A 1 90 ? 8.358 5.072 -12.757 1.00 84.12 90 ALA A N 1
ATOM 682 C CA . ALA A 1 90 ? 7.591 5.791 -13.777 1.00 84.12 90 ALA A CA 1
ATOM 683 C C . ALA A 1 90 ? 8.444 6.801 -14.558 1.00 84.12 90 ALA A C 1
ATOM 685 O O . ALA A 1 90 ? 8.305 6.884 -15.775 1.00 84.12 90 ALA A O 1
ATOM 686 N N . LEU A 1 91 ? 9.363 7.516 -13.904 1.00 87.12 91 LEU A N 1
ATOM 687 C CA . LEU A 1 91 ? 10.305 8.416 -14.578 1.00 87.12 91 LEU A CA 1
ATOM 688 C C . LEU A 1 91 ? 11.275 7.657 -15.486 1.00 87.12 91 LEU A C 1
ATOM 690 O O . LEU A 1 91 ? 11.516 8.082 -16.614 1.00 8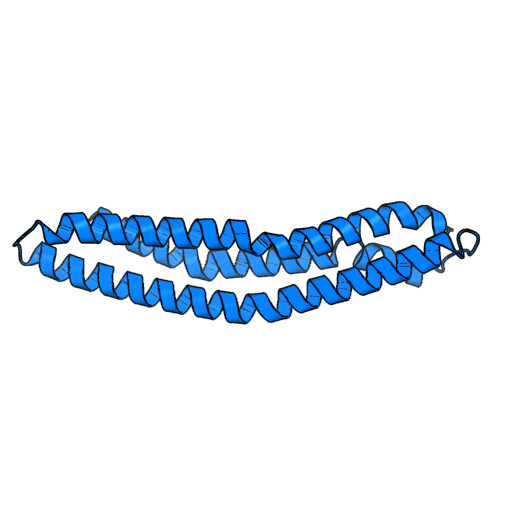7.12 91 LEU A O 1
ATOM 694 N N . VAL A 1 92 ? 11.794 6.514 -15.029 1.00 87.81 92 VAL A N 1
ATOM 695 C CA . VAL A 1 92 ? 12.622 5.629 -15.864 1.00 87.81 92 VAL A CA 1
ATOM 696 C C . VAL A 1 92 ? 11.819 5.146 -17.071 1.00 87.81 92 VAL A C 1
ATOM 698 O O . VAL A 1 92 ? 12.304 5.196 -18.197 1.00 87.81 92 VAL A O 1
ATOM 701 N N . ASN A 1 93 ? 10.568 4.743 -16.859 1.00 86.56 93 ASN A N 1
ATOM 702 C CA . ASN A 1 93 ? 9.686 4.284 -17.922 1.00 86.56 93 ASN A CA 1
ATOM 703 C C . ASN A 1 93 ? 9.369 5.401 -18.939 1.00 86.56 93 ASN A C 1
ATOM 705 O O . ASN A 1 93 ? 9.440 5.185 -20.146 1.00 86.56 93 ASN A O 1
ATOM 709 N N . TRP A 1 94 ? 9.137 6.632 -18.470 1.00 84.88 94 TRP A N 1
ATOM 710 C CA . TRP A 1 94 ? 9.002 7.818 -19.324 1.00 84.88 94 TRP A CA 1
ATOM 711 C C . TRP A 1 94 ? 10.267 8.085 -20.138 1.00 84.88 94 TRP A C 1
ATOM 713 O O . TRP A 1 94 ? 10.198 8.362 -21.335 1.00 84.88 94 TRP A O 1
ATOM 723 N N . PHE A 1 95 ? 11.438 8.018 -19.508 1.00 87.06 95 PHE A N 1
ATOM 724 C CA . PHE A 1 95 ? 12.701 8.219 -20.208 1.00 87.06 95 PHE A CA 1
ATOM 725 C C . PHE A 1 95 ? 12.887 7.177 -21.320 1.00 87.06 95 PHE A C 1
ATOM 727 O O . PHE A 1 95 ? 13.242 7.523 -22.445 1.00 87.06 95 PHE A O 1
ATOM 734 N N . LEU A 1 96 ? 12.554 5.914 -21.044 1.00 85.25 96 LEU A N 1
ATOM 735 C CA . LEU A 1 96 ? 12.596 4.838 -22.034 1.00 85.25 96 LEU A CA 1
ATOM 736 C C . LEU A 1 96 ? 11.563 5.037 -23.152 1.00 85.25 96 LEU A C 1
ATOM 738 O O . LEU A 1 96 ? 11.879 4.772 -24.309 1.00 85.25 96 LEU A O 1
ATOM 742 N N . LEU A 1 97 ? 10.375 5.571 -22.848 1.00 83.62 97 LEU A N 1
ATOM 743 C CA . LEU A 1 97 ? 9.385 5.979 -23.854 1.00 83.62 97 LEU A CA 1
ATOM 744 C C . LEU A 1 97 ? 9.908 7.064 -24.784 1.00 83.62 97 LEU A C 1
ATOM 746 O O . LEU A 1 97 ? 9.691 7.008 -25.993 1.00 83.62 97 LEU A O 1
ATOM 750 N N . TRP A 1 98 ? 10.598 8.053 -24.225 1.00 84.88 98 TRP A N 1
ATOM 751 C CA . TRP A 1 98 ? 11.226 9.110 -25.005 1.00 84.88 98 TRP A CA 1
ATOM 752 C C . TRP A 1 98 ? 12.338 8.562 -25.911 1.00 84.88 98 TRP A C 1
ATOM 754 O O . TRP A 1 98 ? 12.449 8.934 -27.080 1.00 84.88 98 TRP A O 1
ATOM 764 N N . CYS A 1 99 ? 13.147 7.625 -25.414 1.00 82.38 99 CYS A N 1
ATOM 765 C CA . CYS A 1 99 ? 14.117 6.918 -26.248 1.00 82.38 99 CYS A CA 1
ATOM 766 C C . CYS A 1 99 ? 13.431 6.088 -27.346 1.00 82.38 99 CYS A C 1
ATOM 768 O O . CYS A 1 99 ? 13.880 6.102 -28.490 1.00 82.38 99 CYS A O 1
ATOM 770 N N . ALA A 1 100 ? 12.323 5.413 -27.035 1.00 79.69 100 ALA A N 1
ATOM 771 C CA . ALA A 1 100 ? 11.541 4.647 -28.005 1.00 79.69 100 ALA A CA 1
ATOM 772 C C . ALA A 1 100 ? 10.975 5.526 -29.128 1.00 79.69 100 ALA A C 1
ATOM 774 O O . ALA A 1 100 ? 11.024 5.131 -30.292 1.00 79.69 100 ALA A O 1
ATOM 775 N N . SER A 1 101 ? 10.490 6.729 -28.801 1.00 78.06 101 SER A N 1
ATOM 776 C CA . SER A 1 101 ? 9.936 7.659 -29.793 1.00 78.06 101 SER A CA 1
ATOM 777 C C . SER A 1 101 ? 11.001 8.241 -30.725 1.00 78.06 101 SER A C 1
ATOM 779 O O . SER A 1 101 ? 10.711 8.537 -31.882 1.00 78.06 101 SER A O 1
ATOM 781 N N . THR A 1 102 ? 12.239 8.378 -30.246 1.00 81.75 102 THR A N 1
ATOM 782 C CA . THR A 1 102 ? 13.356 8.970 -31.000 1.00 81.75 102 THR A CA 1
ATOM 783 C C . THR A 1 102 ? 14.214 7.942 -31.738 1.00 81.75 102 THR A C 1
ATOM 785 O O . THR A 1 102 ? 14.857 8.283 -32.727 1.00 81.75 102 THR A O 1
ATOM 788 N N . SER A 1 103 ? 14.212 6.682 -31.294 1.00 72.31 103 SER A N 1
ATOM 789 C CA . SER A 1 103 ? 15.103 5.613 -31.772 1.00 72.31 103 SER A CA 1
ATOM 790 C C . SER A 1 103 ? 14.338 4.342 -32.177 1.00 72.31 103 SER A C 1
ATOM 792 O O . SER A 1 103 ? 14.788 3.224 -31.927 1.00 72.31 103 SER A O 1
ATOM 794 N N . ALA A 1 104 ? 13.182 4.494 -32.830 1.00 65.19 104 ALA A N 1
ATOM 795 C CA . ALA A 1 104 ? 12.267 3.389 -33.141 1.00 65.19 104 ALA A CA 1
ATOM 796 C C . ALA A 1 104 ? 12.870 2.268 -34.017 1.00 65.19 104 ALA A C 1
ATOM 798 O O . ALA A 1 104 ? 12.385 1.144 -33.969 1.00 65.19 104 ALA A O 1
ATOM 799 N N . GLY A 1 105 ? 13.923 2.547 -34.795 1.00 71.25 105 GLY A N 1
ATOM 800 C CA . GLY A 1 105 ? 14.558 1.576 -35.697 1.00 71.25 105 GLY A CA 1
ATOM 801 C C . GLY A 1 105 ? 15.667 0.714 -35.080 1.00 71.25 105 GLY A C 1
ATOM 802 O O . GLY A 1 105 ? 16.221 -0.134 -35.776 1.00 71.25 105 GLY A O 1
ATOM 803 N N . TYR A 1 106 ? 16.029 0.924 -33.810 1.00 76.69 106 TYR A N 1
ATOM 804 C CA . TYR A 1 106 ? 17.144 0.200 -33.196 1.00 76.69 106 TYR A CA 1
ATOM 805 C C . TYR A 1 106 ? 16.712 -1.195 -32.712 1.00 76.69 106 TYR A C 1
ATOM 807 O O . TYR A 1 106 ? 15.771 -1.296 -31.913 1.00 76.69 106 TYR A O 1
ATOM 815 N N . PRO A 1 107 ? 17.390 -2.271 -33.160 1.00 77.94 107 PRO A N 1
ATOM 816 C CA . PRO A 1 107 ? 17.142 -3.614 -32.656 1.00 77.94 107 PRO A CA 1
ATOM 817 C C . PRO A 1 107 ? 17.632 -3.723 -31.212 1.00 77.94 107 PRO A C 1
ATOM 819 O O . PRO A 1 107 ? 18.747 -3.309 -30.884 1.00 77.94 107 PRO A O 1
ATOM 822 N N . LEU A 1 108 ? 16.793 -4.291 -30.349 1.00 78.19 108 LEU A N 1
ATOM 823 C CA . LEU A 1 108 ? 17.133 -4.524 -28.951 1.00 78.19 108 LEU A CA 1
ATOM 824 C C . LEU A 1 108 ? 17.889 -5.847 -28.789 1.00 78.19 108 LEU A C 1
ATOM 826 O O . LEU A 1 108 ? 17.620 -6.842 -29.463 1.00 78.19 108 LEU A O 1
ATOM 830 N N . SER A 1 109 ? 18.842 -5.863 -27.858 1.00 84.31 109 SER A N 1
ATOM 831 C CA . SER A 1 109 ? 19.429 -7.112 -27.362 1.00 84.31 109 SER A CA 1
ATOM 832 C C . SER A 1 109 ? 18.466 -7.807 -26.393 1.00 84.31 109 SER A C 1
ATOM 834 O O . SER A 1 109 ? 17.700 -7.141 -25.695 1.00 84.31 109 SER A O 1
ATOM 836 N N . SER A 1 110 ? 18.545 -9.137 -26.265 1.00 84.12 110 SER A N 1
ATOM 837 C CA . SER A 1 110 ? 17.650 -9.910 -25.383 1.00 84.12 110 SER A CA 1
ATOM 838 C C . SER A 1 110 ? 17.667 -9.444 -23.920 1.00 84.12 110 SER A C 1
ATOM 840 O O . SER A 1 110 ? 16.649 -9.514 -23.235 1.00 84.12 110 SER A O 1
ATOM 842 N N . ASN A 1 111 ? 18.797 -8.917 -23.437 1.00 84.44 111 ASN A N 1
ATOM 843 C CA . ASN A 1 111 ? 18.890 -8.358 -22.085 1.00 84.44 111 ASN A CA 1
ATOM 844 C C . ASN A 1 111 ? 18.088 -7.052 -21.942 1.00 84.44 111 ASN A C 1
ATOM 846 O O . ASN A 1 111 ? 17.479 -6.812 -20.901 1.00 84.44 111 ASN A O 1
ATOM 850 N N . GLN A 1 112 ? 18.073 -6.210 -22.979 1.00 82.38 112 GLN A N 1
ATOM 851 C CA . GLN A 1 112 ? 17.311 -4.959 -22.978 1.00 82.38 112 GLN A CA 1
ATOM 852 C C . GLN A 1 112 ? 15.810 -5.220 -23.115 1.00 82.38 112 GLN A C 1
ATOM 854 O O . GLN A 1 112 ? 15.028 -4.579 -22.419 1.00 82.38 112 GLN A O 1
ATOM 859 N N . GLU A 1 113 ? 15.413 -6.189 -23.947 1.00 81.56 113 GLU A N 1
ATOM 860 C CA . GLU A 1 113 ? 14.018 -6.642 -24.066 1.00 81.56 113 GLU A CA 1
ATOM 861 C C . GLU A 1 113 ? 13.468 -7.093 -22.699 1.00 81.56 113 GLU A C 1
ATOM 863 O O . GLU A 1 113 ? 12.391 -6.659 -22.279 1.00 81.56 113 GLU A O 1
ATOM 868 N N . TRP A 1 114 ? 14.238 -7.893 -21.951 1.00 83.50 114 TRP A N 1
ATOM 869 C CA . TRP A 1 114 ? 13.869 -8.321 -20.598 1.00 83.50 114 TRP A CA 1
ATOM 870 C C . TRP A 1 114 ? 13.770 -7.160 -19.607 1.00 83.50 114 TRP A C 1
ATOM 872 O O . TRP A 1 114 ? 12.792 -7.073 -18.861 1.00 83.50 114 TRP A O 1
ATOM 882 N N . ALA A 1 115 ? 14.751 -6.255 -19.606 1.00 81.81 115 ALA A N 1
ATOM 883 C CA . ALA A 1 115 ? 14.754 -5.099 -18.713 1.00 81.81 115 ALA A CA 1
ATOM 884 C C . ALA A 1 115 ? 13.548 -4.177 -18.967 1.00 81.81 115 ALA A C 1
ATOM 886 O O . ALA A 1 115 ? 12.856 -3.798 -18.022 1.00 81.81 115 ALA A O 1
ATOM 887 N N . LEU A 1 116 ? 13.251 -3.875 -20.235 1.00 81.75 116 LEU A N 1
ATOM 888 C CA . LEU A 1 116 ? 12.094 -3.070 -20.644 1.00 81.75 116 LEU A CA 1
ATOM 889 C C . LEU A 1 116 ? 10.781 -3.723 -20.219 1.00 81.75 116 LEU A C 1
ATOM 891 O O . LEU A 1 116 ? 9.917 -3.063 -19.646 1.00 81.75 116 LEU A O 1
ATOM 895 N N . THR A 1 117 ? 10.662 -5.033 -20.437 1.00 82.62 117 THR A N 1
ATOM 896 C CA . THR A 1 117 ? 9.471 -5.792 -20.045 1.00 82.62 117 THR A CA 1
ATOM 897 C C . THR A 1 117 ? 9.253 -5.745 -18.534 1.00 82.62 117 THR A C 1
ATOM 899 O O . THR A 1 117 ? 8.131 -5.545 -18.076 1.00 82.62 117 THR A O 1
ATOM 902 N N . PHE A 1 118 ? 10.323 -5.886 -17.748 1.00 82.31 118 PHE A N 1
ATOM 903 C CA . PHE A 1 118 ? 10.249 -5.863 -16.290 1.00 82.31 118 PHE A CA 1
ATOM 904 C C . PHE A 1 118 ? 9.879 -4.480 -15.734 1.00 82.31 118 PHE A C 1
ATOM 906 O O . PHE A 1 118 ? 9.020 -4.376 -14.854 1.00 82.31 118 PHE A O 1
ATOM 913 N N . VAL A 1 119 ? 10.493 -3.419 -16.269 1.00 80.50 119 VAL A N 1
ATOM 914 C CA . VAL A 1 119 ? 10.232 -2.026 -15.865 1.00 80.50 119 VAL A CA 1
ATOM 915 C C . VAL A 1 119 ? 8.819 -1.582 -16.251 1.00 80.50 119 VAL A C 1
ATOM 917 O O . VAL A 1 119 ? 8.213 -0.785 -15.543 1.00 80.50 119 VAL A O 1
ATOM 920 N N . ALA A 1 120 ? 8.259 -2.127 -17.330 1.00 78.50 120 ALA A N 1
ATOM 921 C CA . ALA A 1 120 ? 6.946 -1.744 -17.834 1.00 78.50 120 ALA A CA 1
ATOM 922 C C . ALA A 1 120 ? 5.749 -2.354 -17.085 1.00 78.50 120 ALA A C 1
ATOM 924 O O . ALA A 1 120 ? 4.615 -1.983 -17.363 1.00 78.50 120 ALA A O 1
ATOM 925 N N . GLY A 1 121 ? 5.927 -3.293 -16.155 1.00 79.19 121 GLY A N 1
ATOM 926 C CA . GLY A 1 121 ? 4.757 -3.942 -15.550 1.00 79.19 121 GLY A CA 1
ATOM 927 C C . GLY A 1 121 ? 5.044 -4.708 -14.269 1.00 79.19 121 GLY A C 1
ATOM 928 O O . GLY A 1 121 ? 4.558 -4.302 -13.213 1.00 79.19 121 GLY A O 1
ATOM 929 N N . PRO A 1 122 ? 5.830 -5.797 -14.320 1.00 85.56 122 PRO A N 1
ATOM 930 C CA . PRO A 1 122 ? 6.089 -6.650 -13.164 1.00 85.56 122 PRO A CA 1
ATOM 931 C C . PRO A 1 122 ? 6.559 -5.892 -11.920 1.00 85.56 122 PRO A C 1
ATOM 933 O O . PRO A 1 122 ? 6.074 -6.169 -10.827 1.00 85.56 122 PRO A O 1
ATOM 936 N N . ILE A 1 123 ? 7.430 -4.891 -12.073 1.00 83.88 123 ILE A N 1
ATOM 937 C CA . ILE A 1 123 ? 7.904 -4.071 -10.948 1.00 83.88 123 ILE A CA 1
ATOM 938 C C . ILE A 1 123 ? 6.760 -3.359 -10.209 1.00 83.88 123 ILE A C 1
ATOM 940 O O . ILE A 1 123 ? 6.724 -3.332 -8.981 1.00 83.88 123 ILE A O 1
ATOM 944 N N . TYR A 1 124 ? 5.777 -2.852 -10.947 1.00 82.56 124 TYR A N 1
ATOM 945 C CA . TYR A 1 124 ? 4.613 -2.172 -10.399 1.00 82.56 124 TYR A CA 1
ATOM 946 C C . TYR A 1 124 ? 3.660 -3.149 -9.712 1.00 82.56 124 TYR A C 1
ATOM 948 O O . TYR A 1 124 ? 3.159 -2.867 -8.624 1.00 82.56 124 TYR A O 1
ATOM 956 N N . VAL A 1 125 ? 3.463 -4.330 -10.302 1.00 83.88 125 VAL A N 1
ATOM 957 C CA . VAL A 1 125 ? 2.685 -5.410 -9.680 1.00 83.88 125 VAL A CA 1
ATOM 958 C C . VAL A 1 125 ? 3.318 -5.830 -8.355 1.00 83.88 125 VAL A C 1
ATOM 960 O O . VAL A 1 125 ? 2.606 -5.985 -7.367 1.00 83.88 125 VAL A O 1
ATOM 963 N N . VAL A 1 126 ? 4.648 -5.955 -8.301 1.00 85.94 126 VAL A N 1
ATOM 964 C CA . VAL A 1 126 ? 5.376 -6.290 -7.069 1.00 85.94 126 VAL A CA 1
ATOM 965 C C . VAL A 1 126 ? 5.194 -5.201 -6.012 1.00 85.94 126 VAL A C 1
ATOM 967 O O . VAL A 1 126 ? 4.836 -5.525 -4.882 1.00 85.94 126 VAL A O 1
ATOM 970 N N . ILE A 1 127 ? 5.369 -3.921 -6.366 1.00 83.88 127 ILE A N 1
ATOM 971 C CA . ILE A 1 127 ? 5.153 -2.802 -5.432 1.00 83.88 127 ILE A CA 1
ATOM 972 C C . ILE A 1 127 ? 3.717 -2.827 -4.886 1.00 83.88 127 ILE A C 1
ATOM 974 O O . ILE A 1 127 ? 3.517 -2.781 -3.672 1.00 83.88 127 ILE A O 1
ATOM 978 N N . GLY A 1 128 ? 2.719 -2.959 -5.763 1.00 82.50 128 GLY A N 1
ATOM 979 C CA . GLY A 1 128 ? 1.311 -3.017 -5.369 1.00 82.50 128 GLY A CA 1
ATOM 980 C C . GLY A 1 128 ? 0.988 -4.214 -4.473 1.00 82.50 128 GLY A C 1
ATOM 981 O O . GLY A 1 128 ? 0.293 -4.063 -3.469 1.00 82.50 128 GLY A O 1
ATOM 982 N N . LEU A 1 129 ? 1.529 -5.394 -4.786 1.00 86.12 129 LEU A N 1
ATOM 983 C CA . LEU A 1 129 ? 1.319 -6.613 -4.004 1.00 86.12 129 LEU A CA 1
ATOM 984 C C . LEU A 1 129 ? 1.951 -6.505 -2.615 1.00 86.12 129 LEU A C 1
ATOM 986 O O . LEU A 1 129 ? 1.314 -6.878 -1.633 1.00 86.12 129 LEU A O 1
ATOM 990 N N . VAL A 1 130 ? 3.165 -5.957 -2.511 1.00 86.62 130 VAL A N 1
ATOM 991 C CA . VAL A 1 130 ? 3.830 -5.723 -1.221 1.00 86.62 130 VAL A CA 1
ATOM 992 C C . VAL A 1 130 ? 2.986 -4.790 -0.355 1.00 86.62 130 VAL A C 1
ATOM 994 O O . VAL A 1 130 ? 2.682 -5.133 0.787 1.00 86.62 130 VAL A O 1
ATOM 997 N N . LEU A 1 131 ? 2.546 -3.656 -0.905 1.00 83.31 131 LEU A N 1
ATOM 998 C CA . LEU A 1 131 ? 1.697 -2.703 -0.187 1.00 83.31 131 LEU A CA 1
ATOM 999 C C . LEU A 1 131 ? 0.368 -3.328 0.256 1.00 83.31 131 LEU A C 1
ATOM 1001 O O . LEU A 1 131 ? -0.048 -3.160 1.403 1.00 83.31 131 LEU A O 1
ATOM 1005 N N . TRP A 1 132 ? -0.269 -4.098 -0.626 1.00 83.88 132 TRP A N 1
ATOM 1006 C CA . TRP A 1 132 ? -1.512 -4.799 -0.325 1.00 83.88 132 TRP A CA 1
ATOM 1007 C C . TRP A 1 132 ? -1.346 -5.818 0.807 1.00 83.88 132 TRP A C 1
ATOM 1009 O O . TRP A 1 132 ? -2.115 -5.806 1.767 1.00 83.88 132 TRP A O 1
ATOM 1019 N N . VAL A 1 133 ? -0.334 -6.687 0.727 1.00 87.50 133 VAL A N 1
ATOM 1020 C CA . VAL A 1 133 ? -0.073 -7.709 1.751 1.00 87.50 133 VAL A CA 1
ATOM 1021 C C . VAL A 1 133 ? 0.202 -7.055 3.102 1.00 87.50 133 VAL A C 1
ATOM 1023 O O . VAL A 1 133 ? -0.374 -7.469 4.107 1.00 87.50 133 VAL A O 1
ATOM 1026 N N . TRP A 1 134 ? 1.016 -6.000 3.138 1.00 84.31 134 TRP A N 1
ATOM 1027 C CA . TRP A 1 134 ? 1.307 -5.272 4.374 1.00 84.31 134 TRP A CA 1
ATOM 1028 C C . TRP A 1 134 ? 0.067 -4.643 5.001 1.00 84.31 134 TRP A C 1
ATOM 1030 O O . TRP A 1 134 ? -0.139 -4.752 6.212 1.00 84.31 134 TRP A O 1
ATOM 1040 N N . ALA A 1 135 ? -0.790 -4.036 4.186 1.00 82.56 135 ALA A N 1
ATOM 1041 C CA . ALA A 1 135 ? -2.052 -3.500 4.663 1.00 82.56 135 ALA A CA 1
ATOM 1042 C C . ALA A 1 135 ? -2.964 -4.575 5.254 1.00 82.56 135 ALA A C 1
ATOM 1044 O O . ALA A 1 135 ? -3.510 -4.385 6.341 1.00 82.56 135 ALA A O 1
ATOM 1045 N N . GLN A 1 136 ? -3.092 -5.718 4.577 1.00 84.75 136 GLN A N 1
ATOM 1046 C CA . GLN A 1 136 ? -3.883 -6.839 5.079 1.00 84.75 136 GLN A CA 1
ATOM 1047 C C . GLN A 1 136 ? -3.317 -7.359 6.407 1.00 84.75 136 GLN A C 1
ATOM 1049 O O . GLN A 1 136 ? -4.062 -7.524 7.369 1.00 84.75 136 GLN A O 1
ATOM 1054 N N . LEU A 1 137 ? -1.998 -7.532 6.517 1.00 87.38 137 LEU A N 1
ATOM 1055 C CA . LEU A 1 137 ? -1.356 -7.994 7.753 1.00 87.38 137 LEU A CA 1
ATOM 1056 C C . LEU A 1 137 ? -1.599 -7.055 8.945 1.00 87.38 137 LEU A C 1
ATOM 1058 O O . LEU A 1 137 ? -1.729 -7.516 10.079 1.00 87.38 137 LEU A O 1
ATOM 1062 N N . LEU A 1 138 ? -1.674 -5.744 8.712 1.00 84.81 138 LEU A N 1
ATOM 1063 C CA . LEU A 1 138 ? -1.860 -4.765 9.781 1.00 84.81 138 LEU A CA 1
ATOM 1064 C C . LEU A 1 138 ? -3.336 -4.557 10.151 1.00 84.81 138 LEU A C 1
ATOM 1066 O O . LEU A 1 138 ? -3.656 -4.516 11.346 1.00 84.81 138 LEU A O 1
ATOM 1070 N N . LEU A 1 139 ? -4.230 -4.471 9.161 1.00 84.06 139 LEU A N 1
ATOM 1071 C CA . LEU A 1 139 ? -5.639 -4.099 9.348 1.00 84.06 139 LEU A CA 1
ATOM 1072 C C . LEU A 1 139 ? -6.557 -5.295 9.645 1.00 84.06 139 LEU A C 1
ATOM 1074 O O . LEU A 1 139 ? -7.497 -5.168 10.430 1.00 84.06 139 LEU A O 1
ATOM 1078 N N . LEU A 1 140 ? -6.282 -6.475 9.084 1.00 86.94 140 LEU A N 1
ATOM 1079 C CA . LEU A 1 140 ? -7.134 -7.662 9.243 1.00 86.94 140 LEU A CA 1
ATOM 1080 C C . LEU A 1 140 ? -7.224 -8.139 10.712 1.00 86.94 140 LEU A C 1
ATOM 1082 O O . LEU A 1 140 ? -8.335 -8.418 11.171 1.00 86.94 140 LEU A O 1
ATOM 1086 N N . PRO A 1 141 ? -6.137 -8.124 11.515 1.00 88.00 141 PRO A N 1
ATOM 1087 C CA . PRO A 1 141 ? -6.226 -8.423 12.946 1.00 88.00 141 PRO A CA 1
ATOM 1088 C C . PRO A 1 141 ? -7.057 -7.410 13.745 1.00 88.00 141 PRO A C 1
ATOM 1090 O O . PRO A 1 141 ? -7.694 -7.792 14.724 1.00 88.00 141 PRO A O 1
ATOM 1093 N N . LEU A 1 142 ? -7.063 -6.128 13.353 1.00 85.44 142 LEU A N 1
ATOM 1094 C CA . LEU A 1 142 ? -7.871 -5.099 14.025 1.00 85.44 142 LEU A CA 1
ATOM 1095 C C . LEU A 1 142 ? -9.358 -5.338 13.789 1.00 85.44 142 LEU A C 1
ATOM 1097 O O . LEU A 1 142 ? -10.148 -5.283 14.728 1.00 85.44 142 LEU A O 1
ATOM 1101 N N . ARG A 1 143 ? -9.722 -5.685 12.551 1.00 85.94 143 ARG A N 1
ATOM 1102 C CA . ARG A 1 143 ? -11.094 -6.056 12.206 1.00 85.94 143 ARG A CA 1
ATOM 1103 C C . ARG A 1 143 ? -11.558 -7.289 12.977 1.00 85.94 143 ARG A C 1
ATOM 1105 O O . ARG A 1 143 ? -12.637 -7.270 13.554 1.00 85.94 143 ARG A O 1
ATOM 1112 N N . GLY A 1 144 ? -10.708 -8.313 13.081 1.00 86.25 144 GLY A N 1
ATOM 1113 C CA . GLY A 1 144 ? -11.006 -9.500 13.886 1.00 86.25 144 GLY A CA 1
ATOM 1114 C C . GLY A 1 144 ? -11.231 -9.189 15.371 1.00 86.25 144 GLY A C 1
ATOM 1115 O O . GLY A 1 144 ? -12.128 -9.762 15.986 1.00 86.25 144 GLY A O 1
ATOM 1116 N N . ARG A 1 145 ? -10.462 -8.253 15.948 1.00 86.69 145 ARG A N 1
ATOM 1117 C CA . ARG A 1 145 ? -10.676 -7.783 17.328 1.00 86.69 145 ARG A CA 1
ATOM 1118 C C . ARG A 1 145 ? -11.995 -7.028 17.477 1.00 86.69 145 ARG A C 1
ATOM 1120 O O . ARG A 1 145 ? -12.724 -7.301 18.422 1.00 86.69 145 ARG A O 1
ATOM 1127 N N . LEU A 1 146 ? -12.324 -6.136 16.544 1.00 86.25 146 LEU A N 1
ATOM 1128 C CA . LEU A 1 146 ? -13.597 -5.413 16.551 1.00 86.25 146 LEU A CA 1
ATOM 1129 C C . LEU A 1 146 ? -14.798 -6.368 16.482 1.00 86.25 146 LEU A C 1
ATOM 1131 O O . LEU A 1 146 ? -15.735 -6.248 17.267 1.00 86.25 146 LEU A O 1
ATOM 1135 N N . ASP A 1 147 ? -14.745 -7.359 15.591 1.00 87.50 147 ASP A N 1
ATOM 1136 C CA . ASP A 1 147 ? -15.809 -8.356 15.444 1.00 87.50 147 ASP A CA 1
ATOM 1137 C C . ASP A 1 147 ? -15.944 -9.260 16.680 1.00 87.50 147 ASP A C 1
ATOM 1139 O O . ASP A 1 147 ? -17.040 -9.732 16.981 1.00 87.50 147 ASP A O 1
ATOM 1143 N N . ALA A 1 148 ? -14.850 -9.507 17.407 1.00 86.81 148 ALA A N 1
ATOM 1144 C CA . ALA A 1 148 ? -14.889 -10.226 18.678 1.00 86.81 148 ALA A CA 1
ATOM 1145 C C . ALA A 1 148 ? -15.578 -9.401 19.777 1.00 86.81 148 ALA A C 1
ATOM 1147 O O . ALA A 1 148 ? -16.405 -9.949 20.502 1.00 86.81 148 ALA A O 1
ATOM 1148 N N . LEU A 1 149 ? -15.296 -8.094 19.850 1.00 84.62 149 LEU A N 1
ATOM 1149 C CA . LEU A 1 149 ? -15.941 -7.170 20.794 1.00 84.62 149 LEU A CA 1
ATOM 1150 C C . LEU A 1 149 ? -17.441 -7.008 20.522 1.00 84.62 149 LEU A C 1
ATOM 1152 O O . LEU A 1 149 ? -18.229 -6.932 21.455 1.00 84.62 149 LEU A O 1
ATOM 1156 N N . ARG A 1 150 ? -17.855 -7.015 19.250 1.00 82.38 150 ARG A N 1
ATOM 1157 C CA . ARG A 1 150 ? -19.278 -6.964 18.864 1.00 82.38 150 ARG A CA 1
ATOM 1158 C C . ARG A 1 150 ? -20.079 -8.198 19.292 1.00 82.38 150 ARG A C 1
ATOM 1160 O O . ARG A 1 150 ? -21.301 -8.130 19.376 1.00 82.38 150 ARG A O 1
ATOM 1167 N N . LYS A 1 151 ? -19.418 -9.342 19.492 1.00 82.06 151 LYS A N 1
ATOM 1168 C CA . LYS A 1 151 ? -20.062 -10.626 19.822 1.00 82.06 151 LYS A CA 1
ATOM 1169 C C . LYS A 1 151 ? -20.078 -10.943 21.323 1.00 82.06 151 LYS A C 1
ATOM 1171 O O . LYS A 1 151 ? -20.716 -11.927 21.695 1.00 82.06 151 LYS A O 1
ATOM 1176 N N . SER A 1 152 ? -19.359 -10.178 22.150 1.00 67.88 152 SER A N 1
ATOM 1177 C CA . SER A 1 152 ? -19.227 -10.378 23.607 1.00 67.88 152 SER A CA 1
ATOM 1178 C C . SER A 1 152 ? -20.248 -9.583 24.411 1.00 67.88 152 SER A C 1
ATOM 1180 O O . SER A 1 152 ? -20.767 -10.129 25.412 1.00 67.88 152 SER A O 1
#

Radius of gyration: 22.94 Å; chains: 1; bounding box: 45×20×70 Å

Sequence (152 aa):
MATLGEYGSLLQLGFGIGVGLSVFRAPLELIAKGLESDINAELGVVEMLHSEKARNLKIQLSDLKIDLSNKIDRLENLYVPYLIAAVITALVNWFLLWCASTSAGYPLSSNQEWALTFVAGPIYVVIGLVLWVWAQLLLLPLRGRLDALRKS

Foldseek 3Di:
DAFLQVLLVLLVQLLVLLVVLLVLVPVLVVLLVVLLVLLVVLLVVLVVDDDPLSVVLNVLSVVLNVLSVVLVVVLVVVSVVLNVVSVVLSVVSVVSSVCCVVGRPDDDDPVVVVVSNCSSPVSSVVSSVVSVVSSCVRRVVSVVSSVVSVVD

Organism: Bradyrhizobium elkanii (NCBI:txid29448)